Protein AF-A0A4Q3RGP1-F1 (afdb_monomer_lite)

Secondary structure (DSSP, 8-state):
----S-----S--HHHHHHHHHHHH-GGGGGGSS--HHHHHHHHHHHHHHHHHHHHTTTS-HHHHHHHIIIIIHHHHHHHHHHT-

Structure (mmCIF, N/CA/C/O backbone):
data_AF-A0A4Q3RGP1-F1
#
_entry.id   AF-A0A4Q3RGP1-F1
#
loop_
_atom_site.group_PDB
_atom_site.id
_atom_site.type_symbol
_atom_site.label_atom_id
_atom_site.label_alt_id
_atom_site.label_comp_id
_atom_site.label_asym_id
_atom_site.label_entity_id
_atom_site.label_seq_id
_atom_site.pdbx_PDB_ins_code
_atom_site.Cartn_x
_atom_site.Cartn_y
_atom_site.Cartn_z
_atom_site.occupancy
_atom_site.B_iso_or_equiv
_atom_site.auth_seq_id
_atom_site.auth_comp_id
_atom_site.auth_asym_id
_atom_site.auth_atom_id
_atom_site.pdbx_PDB_model_num
ATOM 1 N N . MET A 1 1 ? -6.235 -37.774 -18.129 1.00 55.34 1 MET A N 1
ATOM 2 C CA . MET A 1 1 ? -5.899 -37.814 -16.689 1.00 55.34 1 MET A CA 1
ATOM 3 C C . MET A 1 1 ? -4.921 -36.674 -16.426 1.00 55.34 1 MET A C 1
ATOM 5 O O . MET A 1 1 ? -3.899 -36.642 -17.097 1.00 55.34 1 MET A O 1
ATOM 9 N N . LYS A 1 2 ? -5.261 -35.670 -15.600 1.00 66.25 2 LYS A N 1
ATOM 10 C CA . LYS A 1 2 ? -4.319 -34.571 -15.301 1.00 66.25 2 LYS A CA 1
ATOM 11 C C . LYS A 1 2 ? -3.161 -35.129 -14.469 1.00 66.25 2 LYS A C 1
ATOM 13 O O . LYS A 1 2 ? -3.417 -35.869 -13.521 1.00 66.25 2 LYS A O 1
ATOM 18 N N . SER A 1 3 ? -1.927 -34.796 -14.849 1.00 73.81 3 SER A N 1
ATOM 19 C CA . SER A 1 3 ? -0.744 -35.101 -14.037 1.00 73.81 3 SER A CA 1
ATOM 20 C C . SER A 1 3 ? -0.908 -34.475 -12.650 1.00 73.81 3 SER A C 1
ATOM 22 O O . SER A 1 3 ? -1.396 -33.347 -12.550 1.00 73.81 3 SER A O 1
ATOM 24 N N . LYS A 1 4 ? -0.556 -35.221 -11.598 1.00 85.00 4 LYS A N 1
ATOM 25 C CA . LYS A 1 4 ? -0.603 -34.755 -10.201 1.00 85.00 4 LYS A CA 1
ATOM 26 C C . LYS A 1 4 ? 0.704 -34.084 -9.753 1.00 85.00 4 LYS A C 1
ATOM 28 O O . LYS A 1 4 ? 0.758 -33.597 -8.631 1.00 85.00 4 LYS A O 1
ATOM 33 N N . ASP A 1 5 ? 1.706 -34.033 -10.630 1.00 89.12 5 ASP A N 1
ATOM 34 C CA . ASP A 1 5 ? 3.039 -33.510 -10.331 1.00 89.12 5 ASP A CA 1
ATOM 35 C C . ASP A 1 5 ? 3.264 -32.096 -10.883 1.00 89.12 5 ASP A C 1
ATOM 37 O O . ASP A 1 5 ? 2.544 -31.618 -11.767 1.00 89.12 5 ASP A O 1
ATOM 41 N N . PHE A 1 6 ? 4.293 -31.426 -10.359 1.00 88.00 6 PHE A N 1
ATOM 42 C CA . PHE A 1 6 ? 4.728 -30.110 -10.823 1.00 88.00 6 PHE A CA 1
ATOM 43 C C . PHE A 1 6 ? 5.172 -30.137 -12.292 1.00 88.00 6 PHE A C 1
ATOM 45 O O . PHE A 1 6 ? 5.779 -31.095 -12.771 1.00 88.00 6 PHE A O 1
ATOM 52 N N . VAL A 1 7 ? 4.908 -29.038 -13.004 1.00 84.06 7 VAL A N 1
ATOM 53 C CA . VAL A 1 7 ? 5.401 -28.825 -14.369 1.00 84.06 7 VAL A CA 1
ATOM 54 C C . VAL A 1 7 ? 6.720 -28.071 -14.297 1.00 84.06 7 VAL A C 1
ATOM 56 O O . VAL A 1 7 ? 6.759 -26.901 -13.921 1.00 84.06 7 VAL A O 1
ATOM 59 N N . PHE A 1 8 ? 7.799 -28.743 -14.682 1.00 87.00 8 PHE A N 1
ATOM 60 C CA . PHE A 1 8 ? 9.127 -28.147 -14.759 1.00 87.00 8 PHE A CA 1
ATOM 61 C C . PHE A 1 8 ? 9.373 -27.600 -16.166 1.00 87.00 8 PHE A C 1
ATOM 63 O O . PHE A 1 8 ? 9.088 -28.265 -17.163 1.00 87.00 8 PHE A O 1
ATOM 70 N N . SER A 1 9 ? 9.901 -26.379 -16.249 1.00 87.56 9 SER A N 1
ATOM 71 C CA . SER A 1 9 ? 10.239 -25.723 -17.511 1.00 87.56 9 SER A CA 1
ATOM 72 C C . SER A 1 9 ? 11.736 -25.456 -17.576 1.00 87.56 9 SER A C 1
ATOM 74 O O . SER A 1 9 ? 12.301 -24.869 -16.659 1.00 87.56 9 SER A O 1
ATOM 76 N N . ASN A 1 10 ? 12.354 -25.834 -18.696 1.00 91.94 10 ASN A N 1
ATOM 77 C CA . ASN A 1 10 ? 13.728 -25.447 -19.028 1.00 91.94 10 ASN A CA 1
ATOM 78 C C . ASN A 1 10 ? 13.791 -24.069 -19.707 1.00 91.94 10 ASN A C 1
ATOM 80 O O . ASN A 1 10 ? 14.878 -23.574 -20.007 1.00 91.94 10 ASN A O 1
ATOM 84 N N . ALA A 1 11 ? 12.636 -23.460 -20.006 1.00 90.31 11 ALA A N 1
ATOM 85 C CA . ALA A 1 11 ? 12.601 -22.132 -20.594 1.00 90.31 11 ALA A CA 1
ATOM 86 C C . ALA A 1 11 ? 13.067 -21.095 -19.560 1.00 90.31 11 ALA A C 1
ATOM 88 O O . ALA A 1 11 ? 12.686 -21.183 -18.390 1.00 90.31 11 ALA A O 1
ATOM 89 N N . PRO A 1 12 ? 13.855 -20.093 -19.980 1.00 88.12 12 PRO A N 1
ATOM 90 C CA . PRO A 1 12 ? 14.262 -19.024 -19.088 1.00 88.12 12 PRO A CA 1
ATOM 91 C C . PRO A 1 12 ? 13.047 -18.236 -18.591 1.00 88.12 12 PRO A C 1
ATOM 93 O O . PRO A 1 12 ? 12.020 -18.139 -19.265 1.00 88.12 12 PRO A O 1
ATOM 96 N N . GLU A 1 13 ? 13.222 -17.628 -17.421 1.00 90.50 13 GLU A N 1
ATOM 97 C CA . GLU A 1 13 ? 12.286 -16.706 -16.781 1.00 90.50 13 GLU A CA 1
ATOM 98 C C . GLU A 1 13 ? 11.740 -15.678 -17.817 1.00 90.50 13 GLU A C 1
ATOM 100 O O . GLU A 1 13 ? 12.517 -14.908 -18.403 1.00 90.50 13 GLU A O 1
ATOM 105 N N . PRO A 1 14 ? 10.425 -15.694 -18.130 1.00 93.06 14 PRO A N 1
ATOM 106 C CA . PRO A 1 14 ? 9.857 -14.922 -19.236 1.00 93.06 14 PRO A CA 1
ATOM 107 C C . PRO A 1 14 ? 9.707 -13.417 -18.951 1.00 93.06 14 PRO A C 1
ATOM 109 O O . PRO A 1 14 ? 9.666 -12.626 -19.902 1.00 93.06 14 PRO A O 1
ATOM 112 N N . HIS A 1 15 ? 9.610 -12.997 -17.688 1.00 93.00 15 HIS A N 1
ATOM 113 C CA . HIS A 1 15 ? 9.410 -11.611 -17.262 1.00 93.00 15 HIS A CA 1
ATOM 114 C C . HIS A 1 15 ? 10.542 -10.718 -17.763 1.00 93.00 15 HIS A C 1
ATOM 116 O O . HIS A 1 15 ? 10.263 -9.673 -18.352 1.00 93.00 15 HIS A O 1
ATOM 122 N N . ARG A 1 16 ? 11.809 -11.138 -17.665 1.00 91.94 16 ARG A N 1
ATOM 123 C CA . ARG A 1 16 ? 12.938 -10.326 -18.152 1.00 91.94 16 ARG A CA 1
ATOM 124 C C . ARG A 1 16 ? 12.860 -10.021 -19.653 1.00 91.94 16 ARG A C 1
ATOM 126 O O . ARG A 1 16 ? 13.115 -8.885 -20.066 1.00 91.94 16 ARG A O 1
ATOM 133 N N . ASN A 1 17 ? 12.513 -11.011 -20.478 1.00 93.75 17 ASN A N 1
ATOM 134 C CA . ASN A 1 17 ? 12.376 -10.815 -21.926 1.00 93.75 17 ASN A CA 1
ATOM 135 C C . ASN A 1 17 ? 11.148 -9.962 -22.263 1.00 93.75 17 ASN A C 1
ATOM 137 O O . ASN A 1 17 ? 11.244 -9.064 -23.103 1.00 93.75 17 ASN A O 1
ATOM 141 N N . ARG A 1 18 ? 10.030 -10.175 -21.560 1.00 94.56 18 ARG A N 1
ATOM 142 C CA . ARG A 1 18 ? 8.818 -9.359 -21.708 1.00 94.56 18 ARG A CA 1
ATOM 143 C C . ARG A 1 18 ? 9.057 -7.898 -21.334 1.00 94.56 18 ARG A C 1
ATOM 145 O O . ARG A 1 18 ? 8.710 -7.023 -22.120 1.00 94.56 18 ARG A O 1
ATOM 152 N N . THR A 1 19 ? 9.734 -7.619 -20.221 1.00 94.31 19 THR A N 1
ATOM 153 C CA . THR A 1 19 ? 10.081 -6.247 -19.813 1.00 94.31 19 THR A CA 1
ATOM 154 C C . THR A 1 19 ? 10.893 -5.533 -20.891 1.00 94.31 19 THR A C 1
ATOM 156 O O . THR A 1 19 ? 10.591 -4.392 -21.233 1.00 94.31 19 THR A O 1
ATOM 159 N N . LYS A 1 20 ? 11.881 -6.200 -21.507 1.00 94.38 20 LYS A N 1
ATOM 160 C CA . LYS A 1 20 ? 12.645 -5.613 -22.624 1.00 94.38 20 LYS A CA 1
ATOM 161 C C . LYS A 1 20 ? 11.761 -5.276 -23.827 1.00 94.38 20 LYS A C 1
ATOM 163 O O . LYS A 1 20 ? 11.931 -4.211 -24.415 1.00 94.38 20 LYS A O 1
ATOM 168 N N . GLN A 1 21 ? 10.845 -6.171 -24.197 1.00 96.44 21 GLN A N 1
ATOM 169 C CA . GLN A 1 21 ? 9.927 -5.952 -25.319 1.00 96.44 21 GLN A CA 1
ATOM 170 C C . GLN A 1 21 ? 8.982 -4.775 -25.044 1.00 96.44 21 GLN A C 1
ATOM 172 O O . GLN A 1 21 ? 8.883 -3.877 -25.879 1.00 96.44 21 GLN A O 1
ATOM 177 N N . ILE A 1 22 ? 8.387 -4.725 -23.848 1.00 96.06 22 ILE A N 1
ATOM 178 C CA . ILE A 1 22 ? 7.494 -3.641 -23.416 1.00 96.06 22 ILE A CA 1
ATOM 179 C C . ILE A 1 22 ? 8.228 -2.298 -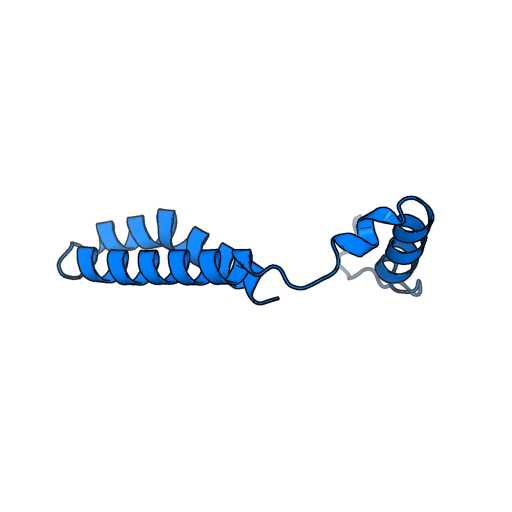23.431 1.00 96.06 22 ILE A C 1
ATOM 181 O O . ILE A 1 22 ? 7.742 -1.347 -24.030 1.00 96.06 22 ILE A O 1
ATOM 185 N N . LEU A 1 23 ? 9.430 -2.216 -22.853 1.00 96.69 23 LEU A N 1
ATOM 186 C CA . LEU A 1 23 ? 10.198 -0.964 -22.818 1.00 96.69 23 LEU A CA 1
ATOM 187 C C . LEU A 1 23 ? 10.705 -0.516 -24.194 1.00 96.69 23 LEU A C 1
ATOM 189 O O . LEU A 1 23 ? 10.998 0.665 -24.371 1.00 96.69 23 LEU A O 1
ATOM 193 N N . LYS A 1 24 ? 10.836 -1.437 -25.158 1.00 96.94 24 LYS A N 1
ATOM 194 C CA . LYS A 1 24 ? 11.155 -1.099 -26.552 1.00 96.94 24 LYS A CA 1
ATOM 195 C C . LYS A 1 24 ? 9.938 -0.515 -27.273 1.00 96.94 24 LYS A C 1
ATOM 197 O O . LYS A 1 24 ? 10.096 0.427 -28.039 1.00 96.94 24 LYS A O 1
ATOM 202 N N . GLN A 1 25 ? 8.752 -1.077 -27.038 1.00 98.12 25 GLN A N 1
ATOM 203 C CA . GLN A 1 25 ? 7.497 -0.629 -27.655 1.00 98.12 25 GLN A CA 1
ATOM 204 C C . GLN A 1 25 ? 6.934 0.641 -26.996 1.00 98.12 25 GLN A C 1
ATOM 206 O O . GLN A 1 25 ? 6.329 1.466 -27.674 1.00 98.12 25 GLN A O 1
ATOM 211 N N . HIS A 1 26 ? 7.168 0.819 -25.694 1.00 97.31 26 HIS A N 1
ATOM 212 C CA . HIS A 1 26 ? 6.641 1.916 -24.881 1.00 97.31 26 H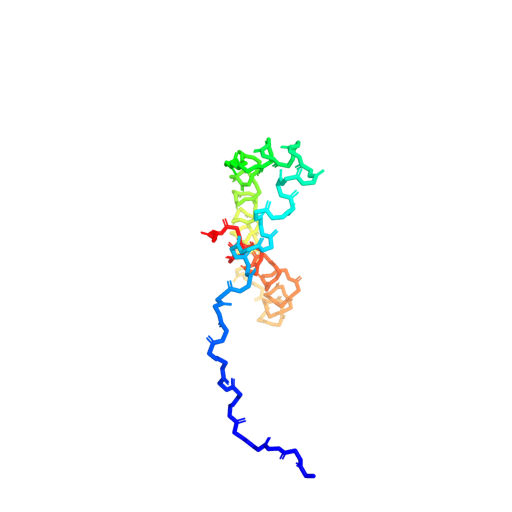IS A CA 1
ATOM 213 C C . HIS A 1 26 ? 7.750 2.535 -24.009 1.00 97.31 26 HIS A C 1
ATOM 215 O O . HIS A 1 26 ? 7.788 2.322 -22.791 1.00 97.31 26 HIS A O 1
ATOM 221 N N . PRO A 1 27 ? 8.684 3.302 -24.602 1.00 96.06 27 PRO A N 1
ATOM 222 C CA . PRO A 1 27 ? 9.821 3.871 -23.876 1.00 96.06 27 PRO A CA 1
ATOM 223 C C . PRO A 1 27 ? 9.409 4.820 -22.741 1.00 96.06 27 PRO A C 1
ATOM 225 O O . PRO A 1 27 ? 10.128 4.912 -21.746 1.00 96.06 27 PRO A O 1
ATOM 228 N N . GLN A 1 28 ? 8.235 5.458 -22.831 1.00 96.44 28 GLN A N 1
ATOM 229 C CA . GLN A 1 28 ? 7.690 6.346 -21.798 1.00 96.44 28 GLN A CA 1
ATOM 230 C C . GLN A 1 28 ? 7.474 5.656 -20.444 1.00 96.44 28 GLN A C 1
ATOM 232 O O . GLN A 1 28 ? 7.506 6.317 -19.409 1.00 96.44 28 GLN A O 1
ATOM 237 N N . ILE A 1 29 ? 7.312 4.327 -20.426 1.00 95.44 29 ILE A N 1
ATOM 238 C CA . ILE A 1 29 ? 7.126 3.554 -19.190 1.00 95.44 29 ILE A CA 1
ATOM 239 C C . ILE A 1 29 ? 8.359 3.650 -18.287 1.00 95.44 29 ILE A C 1
ATOM 241 O O . ILE A 1 29 ? 8.232 3.552 -17.071 1.00 95.44 29 ILE A O 1
ATOM 245 N N . ARG A 1 30 ? 9.549 3.922 -18.843 1.00 93.62 30 ARG A N 1
ATOM 246 C CA . ARG A 1 30 ? 10.770 4.123 -18.045 1.00 93.62 30 ARG A CA 1
ATOM 247 C C . ARG A 1 30 ? 10.622 5.238 -17.013 1.00 93.62 30 ARG A C 1
ATOM 249 O O . ARG A 1 30 ? 11.203 5.122 -15.943 1.00 93.62 30 ARG A O 1
ATOM 256 N N . ASN A 1 31 ? 9.808 6.253 -17.300 1.00 94.06 31 ASN A N 1
ATOM 257 C CA . ASN A 1 31 ? 9.552 7.362 -16.378 1.00 94.06 31 ASN A CA 1
ATOM 258 C C . ASN A 1 31 ? 8.731 6.934 -15.151 1.00 94.06 31 ASN A C 1
ATOM 260 O O . ASN A 1 31 ? 8.728 7.636 -14.147 1.00 94.06 31 ASN A O 1
ATOM 264 N N . LEU A 1 32 ? 8.035 5.795 -15.231 1.00 91.94 32 LEU A N 1
ATOM 265 C CA . LEU A 1 32 ? 7.249 5.225 -14.136 1.00 91.94 32 LEU A CA 1
ATOM 266 C C . LEU A 1 32 ? 8.075 4.266 -13.264 1.00 91.94 32 LEU A C 1
ATOM 268 O O . LEU A 1 32 ? 7.618 3.860 -12.199 1.00 91.94 32 LEU A O 1
ATOM 272 N N . ILE A 1 33 ? 9.278 3.881 -13.707 1.00 91.81 33 ILE A N 1
ATOM 273 C CA . ILE A 1 33 ? 10.157 2.977 -12.964 1.00 91.81 33 ILE A CA 1
ATOM 274 C C . ILE A 1 33 ? 10.949 3.808 -11.959 1.00 91.81 33 ILE A C 1
ATOM 276 O O . ILE A 1 33 ? 11.945 4.444 -12.297 1.00 91.81 33 ILE A O 1
ATOM 280 N N . GLY A 1 34 ? 10.516 3.791 -10.706 1.00 90.12 34 GLY A N 1
ATOM 281 C CA . GLY A 1 34 ? 11.193 4.517 -9.644 1.00 90.12 34 GLY A CA 1
ATOM 282 C C . GLY A 1 34 ? 10.455 4.431 -8.320 1.00 90.12 34 GLY A C 1
ATOM 283 O O . GLY A 1 34 ? 9.486 3.692 -8.166 1.00 90.12 34 GLY A O 1
ATOM 284 N N . LYS A 1 35 ? 10.935 5.207 -7.348 1.00 90.00 35 LYS A N 1
ATOM 285 C CA . LYS A 1 35 ? 10.295 5.330 -6.038 1.00 90.00 35 LYS A CA 1
ATOM 286 C C . LYS A 1 35 ? 9.126 6.303 -6.131 1.00 90.00 35 LYS A C 1
ATOM 288 O O . LYS A 1 35 ? 9.275 7.388 -6.688 1.00 90.00 35 LYS A O 1
ATOM 293 N N . ASN A 1 36 ? 8.001 5.946 -5.524 1.00 91.38 36 ASN A N 1
ATOM 294 C CA . ASN A 1 36 ? 6.848 6.826 -5.405 1.00 91.38 36 ASN A CA 1
ATOM 295 C C . ASN A 1 36 ? 6.731 7.349 -3.966 1.00 91.38 36 ASN A C 1
ATOM 297 O O . ASN A 1 36 ? 6.462 6.581 -3.044 1.00 91.38 36 ASN A O 1
ATOM 301 N N . LEU A 1 37 ? 6.914 8.659 -3.768 1.00 91.12 37 LEU A N 1
ATOM 302 C CA . LEU A 1 37 ? 6.780 9.291 -2.448 1.00 91.12 37 LEU A CA 1
ATOM 303 C C . LEU A 1 37 ? 5.350 9.202 -1.899 1.00 91.12 37 LEU A C 1
ATOM 305 O O . LEU A 1 37 ? 5.163 9.180 -0.686 1.00 91.12 37 LEU A O 1
ATOM 309 N N . LEU A 1 38 ? 4.340 9.096 -2.767 1.00 94.19 38 LEU A N 1
ATOM 310 C CA . LEU A 1 38 ? 2.950 8.940 -2.338 1.00 94.19 38 LEU A CA 1
ATOM 311 C C . LEU A 1 38 ? 2.724 7.629 -1.578 1.00 94.19 38 LEU A C 1
ATOM 313 O O . LEU A 1 38 ? 1.889 7.588 -0.678 1.00 94.19 38 LEU A O 1
ATOM 317 N N . THR A 1 39 ? 3.511 6.590 -1.871 1.00 94.12 39 THR A N 1
ATOM 318 C CA . THR A 1 39 ? 3.449 5.314 -1.149 1.00 94.12 39 THR A CA 1
ATOM 319 C C . THR A 1 39 ? 3.810 5.488 0.326 1.00 94.12 39 THR A C 1
ATOM 321 O O . THR A 1 39 ? 3.181 4.872 1.177 1.00 94.12 39 THR A O 1
ATOM 324 N N . PHE A 1 40 ? 4.746 6.384 0.664 1.00 94.25 40 PHE A N 1
ATOM 325 C CA . PHE A 1 40 ? 5.071 6.679 2.065 1.00 94.25 40 PHE A CA 1
ATOM 326 C C . PHE A 1 40 ? 3.866 7.253 2.822 1.00 94.25 40 PHE A C 1
ATOM 328 O O . PHE A 1 40 ? 3.540 6.790 3.913 1.00 94.25 40 PHE A O 1
ATOM 335 N N . TYR A 1 41 ? 3.166 8.222 2.226 1.00 96.75 41 TYR A N 1
ATOM 336 C CA . TYR A 1 41 ? 1.967 8.801 2.836 1.00 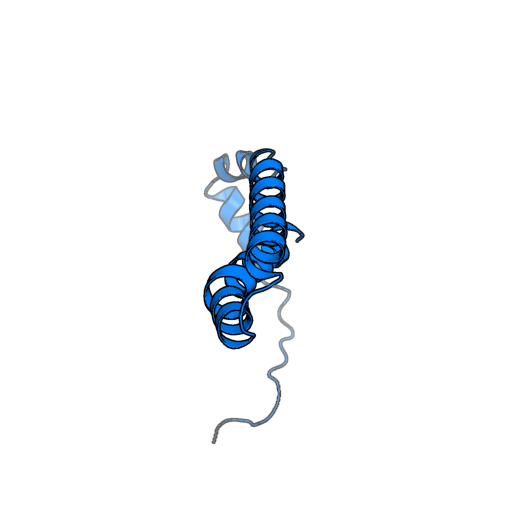96.75 41 TYR A CA 1
ATOM 337 C C . TYR A 1 41 ? 0.828 7.783 2.949 1.00 96.75 41 TYR A C 1
ATOM 339 O O . TYR A 1 41 ? 0.129 7.768 3.960 1.00 96.75 41 TYR A O 1
ATOM 347 N N . ALA A 1 42 ? 0.672 6.900 1.958 1.00 96.62 42 ALA A N 1
ATOM 348 C CA . ALA A 1 42 ? -0.301 5.813 2.014 1.00 96.62 42 ALA A CA 1
ATOM 349 C C . ALA A 1 42 ? 0.001 4.831 3.160 1.00 96.62 42 ALA A C 1
ATOM 351 O O . ALA A 1 42 ? -0.904 4.484 3.917 1.00 96.62 42 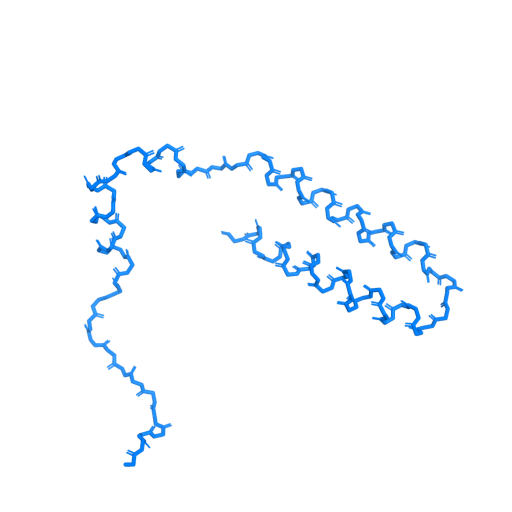ALA A O 1
ATOM 352 N N . ILE A 1 43 ? 1.268 4.440 3.341 1.00 97.31 43 ILE A N 1
ATOM 353 C CA . ILE A 1 43 ? 1.704 3.591 4.460 1.00 97.31 43 ILE A CA 1
ATOM 354 C C . ILE A 1 43 ? 1.405 4.275 5.796 1.00 97.31 43 ILE A C 1
ATOM 356 O O . ILE A 1 43 ? 0.774 3.673 6.664 1.00 97.31 43 ILE A O 1
ATOM 360 N N . LEU A 1 44 ? 1.811 5.540 5.955 1.00 97.75 44 LEU A N 1
ATOM 361 C CA . LEU A 1 44 ? 1.588 6.291 7.192 1.00 97.75 44 LEU A CA 1
ATOM 362 C C . LEU A 1 44 ? 0.094 6.390 7.526 1.00 97.75 44 LEU A C 1
ATOM 364 O O . LEU A 1 44 ? -0.293 6.207 8.682 1.00 97.75 44 LEU A O 1
ATOM 368 N N . PHE A 1 45 ? -0.745 6.630 6.517 1.00 97.75 45 PHE A N 1
ATOM 369 C CA . PHE A 1 45 ? -2.195 6.661 6.665 1.00 97.75 45 PHE A CA 1
ATOM 370 C C . PHE A 1 45 ? -2.750 5.304 7.117 1.00 97.75 45 PHE A C 1
ATOM 372 O O . PHE A 1 45 ? -3.469 5.251 8.113 1.00 97.75 45 PHE A O 1
ATOM 379 N N . LEU A 1 46 ? -2.387 4.207 6.446 1.00 98.06 46 LEU A N 1
ATOM 380 C CA . LEU A 1 46 ? -2.873 2.866 6.789 1.00 98.06 46 LEU A CA 1
ATOM 381 C C . LEU A 1 46 ? -2.471 2.449 8.206 1.00 98.06 46 LEU A C 1
ATOM 383 O O . LEU A 1 46 ? -3.311 1.956 8.957 1.00 98.06 46 LEU A O 1
ATOM 387 N N . VAL A 1 47 ? -1.220 2.695 8.600 1.00 98.00 47 VAL A N 1
ATOM 388 C CA . VAL A 1 47 ? -0.748 2.408 9.964 1.00 98.00 47 VAL A CA 1
ATOM 389 C C . VAL A 1 47 ? -1.508 3.252 10.987 1.00 98.00 47 VAL A C 1
ATOM 391 O O . VAL A 1 47 ? -1.969 2.723 11.996 1.00 98.00 47 VAL A O 1
ATOM 394 N N . SER A 1 48 ? -1.713 4.542 10.708 1.00 98.38 48 SER A N 1
ATOM 395 C CA . SER A 1 48 ? -2.501 5.426 11.578 1.00 98.38 48 SER A CA 1
ATOM 396 C C . SER A 1 48 ? -3.936 4.924 11.754 1.00 98.38 48 SER A C 1
ATOM 398 O O . SER A 1 48 ? -4.439 4.897 12.875 1.00 98.38 48 SER A O 1
ATOM 400 N N . VAL A 1 49 ? -4.582 4.470 10.674 1.00 97.44 49 VAL A N 1
ATOM 401 C CA . VAL A 1 49 ? -5.931 3.882 10.722 1.00 97.44 49 VAL A CA 1
ATOM 402 C C . VAL A 1 49 ? -5.952 2.617 11.576 1.00 97.44 49 VAL A C 1
ATOM 404 O O . VAL A 1 49 ? -6.861 2.462 12.391 1.00 97.44 49 VAL A O 1
ATOM 407 N N . GLN A 1 50 ? -4.963 1.729 11.442 1.00 97.69 50 GLN A N 1
ATOM 408 C CA . GLN A 1 50 ? -4.895 0.513 12.257 1.00 97.69 50 GLN A CA 1
ATOM 409 C C . GLN A 1 50 ? -4.727 0.834 13.748 1.00 97.69 50 GLN A C 1
ATOM 411 O O . GLN A 1 50 ? -5.467 0.297 14.572 1.00 97.69 50 GLN A O 1
ATOM 416 N N . VAL A 1 51 ? -3.821 1.755 14.095 1.00 98.19 51 VAL A N 1
ATOM 417 C CA . VAL A 1 51 ? -3.598 2.182 15.488 1.00 98.19 51 VAL A CA 1
ATOM 418 C C . VAL A 1 51 ? -4.844 2.859 16.064 1.00 98.19 51 VAL A C 1
ATOM 420 O O . VAL A 1 51 ? -5.260 2.534 17.175 1.00 98.19 51 VAL A O 1
ATOM 423 N N . ALA A 1 52 ? -5.485 3.751 15.304 1.00 98.06 52 ALA A N 1
ATOM 424 C CA . ALA A 1 52 ? -6.717 4.413 15.729 1.00 98.06 52 ALA A CA 1
ATOM 425 C C . ALA A 1 52 ? -7.867 3.414 15.923 1.00 98.06 52 ALA A C 1
ATOM 427 O O . ALA A 1 52 ? -8.588 3.490 16.914 1.00 98.06 52 ALA A O 1
ATOM 428 N N . THR A 1 53 ? -8.012 2.445 15.016 1.00 97.19 53 THR A N 1
ATOM 429 C CA . THR A 1 53 ? -9.032 1.391 15.125 1.00 97.19 53 THR A CA 1
ATOM 430 C C . THR A 1 53 ? -8.791 0.524 16.359 1.00 97.19 53 THR A C 1
ATOM 432 O O . THR A 1 53 ? -9.730 0.252 17.103 1.00 97.19 53 THR A O 1
ATOM 435 N N . ALA A 1 54 ? -7.539 0.136 16.620 1.00 96.50 54 ALA A N 1
ATOM 436 C CA . ALA A 1 54 ? -7.179 -0.626 17.812 1.00 96.50 54 ALA A CA 1
ATOM 437 C C . ALA A 1 54 ? -7.486 0.150 19.103 1.00 96.50 54 ALA A C 1
ATOM 439 O O . ALA A 1 54 ? -8.025 -0.423 20.046 1.00 96.50 54 ALA A O 1
ATOM 440 N N . TRP A 1 55 ? -7.203 1.455 19.127 1.00 97.81 55 TRP A N 1
ATOM 441 C CA . TRP A 1 55 ? -7.512 2.312 20.270 1.00 97.81 55 TRP A CA 1
ATOM 442 C C . TRP A 1 55 ? -9.024 2.461 20.503 1.00 97.81 55 TRP A C 1
ATOM 444 O O . TRP A 1 55 ? -9.486 2.293 21.627 1.00 97.81 55 TRP A O 1
ATOM 454 N N . LEU A 1 56 ? -9.814 2.702 19.450 1.00 97.44 56 LEU A N 1
ATOM 455 C CA . LEU A 1 56 ? -11.274 2.850 19.553 1.00 97.44 56 LEU A CA 1
ATOM 456 C C . LEU A 1 56 ? -11.990 1.562 19.983 1.00 97.44 56 LEU A C 1
ATOM 458 O O . LEU A 1 56 ? -13.063 1.619 20.584 1.00 97.44 56 LEU A O 1
ATOM 462 N N . LEU A 1 57 ? -11.419 0.402 19.657 1.00 97.38 57 LEU A N 1
ATOM 463 C CA . LEU A 1 57 ? -12.000 -0.903 19.968 1.00 97.38 57 LEU A CA 1
ATOM 464 C C . LEU A 1 57 ? -11.450 -1.532 21.254 1.00 97.38 57 LEU A C 1
ATOM 466 O O . LEU A 1 57 ? -11.854 -2.647 21.578 1.00 97.38 57 LEU A O 1
ATOM 470 N N . ALA A 1 58 ? -10.572 -0.840 21.989 1.00 96.31 58 ALA A N 1
ATOM 471 C CA . ALA A 1 58 ? -9.865 -1.394 23.146 1.00 96.31 58 ALA A CA 1
ATOM 472 C C . ALA A 1 58 ? -10.806 -1.965 24.225 1.00 96.31 58 ALA A C 1
ATOM 474 O O . ALA A 1 58 ? -10.545 -3.045 24.748 1.00 96.31 58 ALA A O 1
ATOM 475 N N . ASP A 1 59 ? -11.924 -1.284 24.491 1.00 97.19 59 ASP A N 1
ATOM 476 C CA . ASP A 1 59 ? -12.925 -1.684 25.494 1.00 97.19 59 ASP A CA 1
ATOM 477 C C . ASP A 1 59 ? -14.196 -2.299 24.872 1.00 97.19 59 ASP A C 1
ATOM 479 O O . ASP A 1 59 ? -15.232 -2.430 25.529 1.00 97.19 59 ASP A O 1
ATOM 483 N N . GLN A 1 60 ? -14.160 -2.649 23.583 1.00 97.31 60 GLN A N 1
ATOM 484 C CA . GLN A 1 60 ? -15.320 -3.197 22.879 1.00 97.31 60 GLN A CA 1
ATOM 485 C C . GLN A 1 60 ? -15.407 -4.721 22.995 1.00 97.31 60 GLN A C 1
ATOM 487 O O . GLN A 1 60 ? -14.426 -5.431 23.207 1.00 97.31 60 GLN A O 1
ATOM 492 N N . SER A 1 61 ? -16.619 -5.251 22.806 1.00 97.75 61 SER A N 1
ATOM 493 C CA . SER A 1 61 ? -16.833 -6.700 22.754 1.00 97.75 61 SER A CA 1
ATOM 494 C C . SER A 1 61 ? -16.030 -7.338 21.618 1.00 97.75 61 SER A C 1
ATOM 496 O O . SER A 1 61 ? -15.982 -6.814 20.506 1.00 97.75 61 SER A O 1
ATOM 498 N N . TRP A 1 62 ? -15.468 -8.520 21.869 1.00 97.00 62 TRP A N 1
ATOM 499 C CA . TRP A 1 62 ? -14.562 -9.210 20.942 1.00 97.00 62 TRP A CA 1
ATOM 500 C C . TRP A 1 62 ? -15.131 -9.445 19.532 1.00 97.00 62 TRP A C 1
ATOM 502 O O . TRP A 1 62 ? -14.379 -9.465 18.562 1.00 97.00 62 TRP A O 1
ATOM 512 N N . TRP A 1 63 ? -16.453 -9.562 19.381 1.00 97.50 63 TRP A N 1
ATOM 513 C CA . TRP A 1 63 ? -17.098 -9.673 18.070 1.00 97.50 63 TRP A CA 1
ATOM 514 C C . TRP A 1 63 ? -16.896 -8.429 17.193 1.00 97.50 63 TRP A C 1
ATOM 516 O O . TRP A 1 63 ? -16.680 -8.562 15.989 1.00 97.50 63 TRP A O 1
ATOM 526 N N . TRP A 1 64 ? -16.905 -7.228 17.784 1.00 97.31 64 TRP A N 1
ATOM 527 C CA . TRP A 1 64 ? -16.587 -5.987 17.069 1.00 97.31 64 TRP A CA 1
ATOM 528 C C . TRP A 1 64 ? -15.125 -5.952 16.639 1.00 97.31 64 TRP A C 1
ATOM 530 O O . TRP A 1 64 ? -14.828 -5.544 15.517 1.00 97.31 64 TRP A O 1
ATOM 540 N N . ILE A 1 65 ? -14.228 -6.450 17.495 1.00 97.25 65 ILE A N 1
ATOM 541 C CA . ILE A 1 65 ? -12.802 -6.580 17.185 1.00 97.25 65 ILE A CA 1
ATOM 542 C C . ILE A 1 65 ? -12.610 -7.514 15.985 1.00 97.25 65 ILE A C 1
ATOM 544 O O . ILE A 1 65 ? -11.914 -7.149 15.042 1.00 97.25 65 ILE A O 1
ATOM 548 N N . LEU A 1 66 ? -13.274 -8.675 15.961 1.00 97.88 66 LEU A N 1
ATOM 549 C CA . LEU A 1 66 ? -13.201 -9.597 14.823 1.00 97.88 66 LEU A CA 1
ATOM 550 C C . LEU A 1 66 ? -13.777 -8.998 13.538 1.00 97.88 66 LEU A C 1
ATOM 552 O O . LEU A 1 66 ? -13.162 -9.124 12.478 1.00 97.88 66 LEU A O 1
ATOM 556 N N . GLY A 1 67 ? -14.928 -8.327 13.624 1.00 97.75 67 GLY A N 1
ATOM 557 C CA . GLY A 1 67 ? -15.537 -7.657 12.476 1.00 97.75 67 GLY A CA 1
ATOM 558 C C . GLY A 1 67 ? -14.613 -6.595 11.877 1.00 97.75 67 GLY A C 1
ATOM 559 O O . GLY A 1 67 ? -14.375 -6.593 10.669 1.00 97.75 67 GLY A O 1
ATOM 560 N N . ALA A 1 68 ? -14.028 -5.739 12.717 1.00 97.44 68 ALA A N 1
ATOM 561 C CA . ALA A 1 68 ? -13.086 -4.712 12.280 1.00 97.44 68 ALA A CA 1
ATOM 562 C C . ALA A 1 68 ? -11.774 -5.307 11.749 1.00 97.44 68 ALA A C 1
ATOM 564 O O . ALA A 1 68 ? -11.274 -4.866 10.713 1.00 97.44 68 ALA A O 1
ATOM 565 N N . ALA A 1 69 ? -11.234 -6.339 12.401 1.00 97.12 69 ALA A N 1
ATOM 566 C CA . ALA A 1 69 ? -10.031 -7.024 11.938 1.00 97.12 69 ALA A CA 1
ATOM 567 C C . ALA A 1 69 ? -10.231 -7.625 10.541 1.00 97.12 69 ALA A C 1
ATOM 569 O O . ALA A 1 69 ? -9.357 -7.495 9.689 1.00 97.12 69 ALA A O 1
ATOM 570 N N . TYR A 1 70 ? -11.391 -8.226 10.270 1.00 97.56 70 TYR A N 1
ATOM 571 C CA . TYR A 1 70 ? -11.665 -8.844 8.976 1.00 97.56 70 TYR A CA 1
ATOM 572 C C . TYR A 1 70 ? -11.999 -7.825 7.878 1.00 97.56 70 TYR A C 1
ATOM 574 O O . TYR A 1 70 ? -11.490 -7.926 6.765 1.00 97.56 70 TYR A O 1
ATOM 582 N N . LEU A 1 71 ? -12.839 -6.829 8.174 1.00 96.31 71 LEU A N 1
ATOM 583 C CA . LEU A 1 71 ? -13.331 -5.883 7.164 1.00 96.31 71 LEU A CA 1
ATOM 584 C C . LEU A 1 71 ? -12.391 -4.699 6.915 1.00 96.31 71 LEU A C 1
ATOM 586 O O . LEU A 1 71 ? -12.436 -4.113 5.838 1.00 96.31 71 LEU A O 1
ATOM 590 N N . ILE A 1 72 ? -11.555 -4.336 7.889 1.00 95.75 72 ILE A N 1
ATOM 591 C CA . ILE A 1 72 ? -10.637 -3.190 7.801 1.00 95.75 72 ILE A CA 1
ATOM 592 C C . ILE A 1 72 ? -9.194 -3.679 7.903 1.00 95.75 72 ILE A C 1
ATOM 594 O O . ILE A 1 72 ? -8.384 -3.408 7.015 1.00 95.75 72 ILE A O 1
ATOM 598 N N . GLY A 1 73 ? -8.881 -4.431 8.961 1.00 97.62 73 GLY A N 1
ATOM 599 C CA . GLY A 1 73 ? -7.524 -4.895 9.251 1.00 97.62 73 GLY A CA 1
ATOM 600 C C . GLY A 1 73 ? -6.919 -5.720 8.116 1.00 97.62 73 GLY A C 1
ATOM 601 O O . GLY A 1 73 ? -5.838 -5.389 7.645 1.00 97.62 73 GLY A O 1
ATOM 602 N N . ALA A 1 74 ? -7.639 -6.726 7.613 1.00 97.94 74 ALA A N 1
ATOM 603 C CA . ALA A 1 74 ? -7.151 -7.615 6.558 1.00 97.94 74 ALA A CA 1
ATOM 604 C C . ALA A 1 74 ? -6.811 -6.864 5.260 1.00 97.94 74 ALA A C 1
ATOM 606 O O . ALA A 1 74 ? -5.804 -7.152 4.616 1.00 97.94 74 ALA A O 1
ATOM 607 N N . PHE A 1 75 ? -7.619 -5.868 4.886 1.00 97.56 75 PHE A N 1
ATOM 608 C CA . PHE A 1 75 ? -7.371 -5.056 3.693 1.00 97.56 75 PHE A CA 1
ATOM 609 C C . PHE A 1 75 ? -6.192 -4.105 3.894 1.00 97.56 75 PHE A C 1
ATOM 611 O O . PHE A 1 75 ? -5.363 -3.961 2.994 1.00 97.56 75 PHE A O 1
ATOM 618 N N . ALA A 1 76 ? -6.094 -3.478 5.070 1.00 97.56 76 ALA A N 1
ATOM 619 C CA . ALA A 1 76 ? -4.978 -2.601 5.397 1.00 97.56 76 ALA A CA 1
ATOM 620 C C . ALA A 1 76 ? -3.651 -3.378 5.465 1.00 97.56 76 ALA A C 1
ATOM 622 O O . ALA A 1 76 ? -2.651 -2.910 4.925 1.00 97.56 76 ALA A O 1
ATOM 623 N N . ASP A 1 77 ? -3.648 -4.569 6.065 1.00 97.38 77 ASP A N 1
ATOM 624 C CA . ASP A 1 77 ? -2.480 -5.449 6.146 1.00 97.38 77 ASP A CA 1
ATOM 625 C C . ASP A 1 77 ? -2.049 -5.945 4.762 1.00 97.38 77 ASP A C 1
ATOM 627 O O . ASP A 1 77 ? -0.888 -5.802 4.384 1.00 97.38 77 ASP A O 1
ATOM 631 N N . HIS A 1 78 ? -2.995 -6.411 3.940 1.00 97.31 78 HIS A N 1
ATOM 632 C CA . HIS A 1 78 ? -2.687 -6.833 2.576 1.00 97.31 78 HIS A CA 1
ATOM 633 C C . HIS A 1 78 ? -2.115 -5.687 1.728 1.00 97.31 78 HIS A C 1
ATOM 635 O O . HIS A 1 78 ? -1.147 -5.877 0.990 1.00 97.31 78 HIS A O 1
ATOM 641 N N . ALA A 1 79 ? -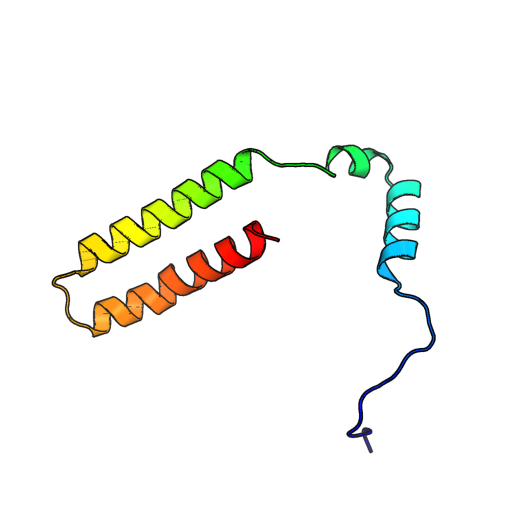2.671 -4.478 1.858 1.00 97.06 79 ALA A N 1
ATOM 642 C CA . ALA A 1 79 ? -2.151 -3.302 1.172 1.00 97.06 79 ALA A CA 1
ATOM 643 C C . ALA A 1 79 ? -0.722 -2.958 1.629 1.00 97.06 79 ALA A C 1
ATOM 645 O O . ALA A 1 79 ? 0.140 -2.702 0.786 1.00 97.06 79 ALA A O 1
ATOM 646 N N . LEU A 1 80 ? -0.445 -2.996 2.937 1.00 97.25 80 LEU A N 1
ATOM 647 C CA . LEU A 1 80 ? 0.902 -2.779 3.473 1.00 97.25 80 LEU A CA 1
ATOM 648 C C . LEU A 1 80 ? 1.883 -3.857 2.999 1.00 97.25 80 LEU A C 1
ATOM 650 O O . LEU A 1 80 ? 2.991 -3.516 2.589 1.00 97.25 80 LEU A O 1
ATOM 654 N N . PHE A 1 81 ? 1.469 -5.126 2.969 1.00 96.44 81 PHE A N 1
ATOM 655 C CA . PHE A 1 81 ? 2.282 -6.228 2.453 1.00 96.44 81 PHE A CA 1
ATOM 656 C C . PHE A 1 81 ? 2.706 -5.991 1.000 1.00 96.44 81 PHE A C 1
ATOM 658 O O . PHE A 1 81 ? 3.860 -6.217 0.652 1.00 96.44 81 PHE A O 1
ATOM 665 N N . VAL A 1 82 ? 1.812 -5.490 0.147 1.00 94.88 82 VAL A N 1
ATOM 666 C CA . VAL A 1 82 ? 2.168 -5.149 -1.239 1.00 94.88 82 VAL A CA 1
ATOM 667 C C . VAL A 1 82 ? 3.126 -3.957 -1.294 1.00 94.88 82 VAL A C 1
ATOM 669 O O . VAL A 1 82 ? 4.054 -3.969 -2.092 1.00 94.88 82 VAL A O 1
ATOM 672 N N . MET A 1 83 ? 2.935 -2.940 -0.449 1.00 94.31 83 MET A N 1
ATOM 673 C CA . MET A 1 83 ? 3.733 -1.707 -0.490 1.00 94.31 83 MET A CA 1
ATOM 674 C C . MET A 1 83 ? 5.170 -1.848 0.035 1.00 94.31 83 MET A C 1
ATOM 676 O O . MET A 1 83 ? 5.988 -0.972 -0.248 1.00 94.31 83 MET A O 1
ATOM 680 N N . ILE A 1 84 ? 5.486 -2.895 0.805 1.00 88.25 84 ILE A N 1
ATOM 681 C CA . ILE A 1 84 ? 6.858 -3.151 1.282 1.00 88.25 84 ILE A CA 1
ATOM 682 C C . ILE A 1 84 ? 7.750 -3.867 0.251 1.00 88.25 84 ILE A C 1
ATOM 684 O O . ILE A 1 84 ? 8.966 -3.889 0.443 1.00 88.25 84 ILE A O 1
ATOM 688 N N . HIS A 1 85 ? 7.163 -4.462 -0.795 1.00 83.56 85 HIS A N 1
ATOM 689 C CA . HIS A 1 85 ? 7.868 -5.174 -1.872 1.00 83.56 85 HIS A CA 1
ATOM 690 C C . HIS A 1 85 ? 8.184 -4.24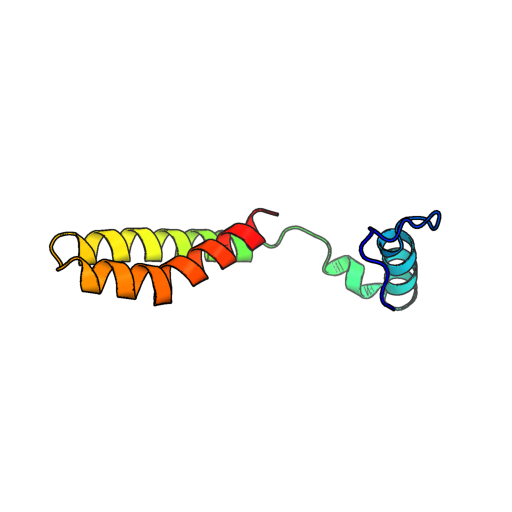0 -3.047 1.00 83.56 85 HIS A C 1
ATOM 692 O O . HIS A 1 85 ? 9.274 -4.407 -3.641 1.00 83.56 85 HIS A O 1
#

pLDDT: mean 93.78, std 6.7, range [55.34, 98.38]

Foldseek 3Di:
DDDPDDDDDPDPDCVVVVVVVCCVVPVVCVVVPDDDPVLVVLLVVLVVVVVVLCVVCVPPDVVVVVVCCVPRVVVSVVSVVVSVD

Radius of gyration: 21.13 Å; chains: 1; bounding box: 31×47×53 Å

Sequence (85 aa):
MKSKDFVFSNAPEPHRNRTKQILKQHPQIRNLIGKNLLTFYAILFLVSVQVATAWLLADQSWWWILGAAYLIGAFADHALFVMIH